Protein AF-A0A7C4RGI4-F1 (afdb_monomer_lite)

Secondary structure (DSSP, 8-state):
-----HHHHHHHHHHHHTT--TT-EEEEEE-TTS-EEEEEE-SSEEEEEEES-SSSSS--EEEEEEET---HHHHHS--PPPEEEEE-HHHHHHHHHHHHTT---HHHHHHHHTSPPB-GGGS-TTSEEEEE-EEE-SS-----HHHHHHHHHHHHHHHHHHHHTT-GGGG-

Sequence (172 aa):
MNVESFENILKKVHASYNKNPLGWKVFISNDEKGFPTIIFFSPDEIWEIKLDSLYKPNPICVGLNLKNENSDLVDKLDSPHYGFRPVEDNIAKSIIEALSKNEVPVQILNSILKRTPKPLEELGKDKMILHGPVIRSQKLPLVSEKQIDLDLKLRQELQKLLMNRGIYSLYT

pLDDT: mean 87.88, std 9.59, range [53.94, 96.38]

Foldseek 3Di:
DDFDWPVVVVVVVLVVCQVPVPLWAWEWEADPLRWIWIWIDHQFKIKIKTWNDPPDPGTGIDIDIDGRPGPPVSVVPPDFRWAKFFDDPVLVVVCVVCVVVVHHPVVSVVVRSPDDHHRPVPDDPPTDIDTDDHHYDNDPPCPDPVSVVVVVVRVVVSLVVCVVVVNNVVSD

Radius of gyration: 17.63 Å; chains: 1; bounding box: 46×32×45 Å

Structure (mmCIF, N/CA/C/O backbone):
data_AF-A0A7C4RGI4-F1
#
_entry.id   AF-A0A7C4RGI4-F1
#
loop_
_atom_site.group_PDB
_atom_site.id
_atom_site.type_symbol
_atom_site.label_atom_id
_atom_site.label_alt_id
_atom_site.label_comp_id
_atom_site.label_asym_id
_atom_site.label_entity_id
_atom_site.label_seq_id
_atom_site.pdbx_PDB_ins_code
_atom_site.Cartn_x
_atom_site.Cartn_y
_atom_site.Cartn_z
_atom_site.occupancy
_atom_site.B_iso_or_equiv
_atom_site.auth_seq_id
_atom_site.auth_comp_id
_atom_site.auth_asym_id
_atom_site.auth_atom_id
_atom_site.pdbx_PDB_model_num
ATOM 1 N N . MET A 1 1 ? -19.718 -2.162 10.371 1.00 56.06 1 MET A N 1
ATOM 2 C CA . MET A 1 1 ? -18.601 -2.490 9.459 1.00 56.06 1 MET A CA 1
ATOM 3 C C . MET A 1 1 ? -18.471 -4.001 9.422 1.00 56.06 1 MET A C 1
ATOM 5 O O . MET A 1 1 ? -18.606 -4.611 10.475 1.00 56.06 1 MET A O 1
ATOM 9 N N . ASN A 1 2 ? -18.273 -4.598 8.247 1.00 57.75 2 ASN A N 1
ATOM 10 C CA . ASN A 1 2 ? -18.017 -6.035 8.144 1.00 57.75 2 ASN A CA 1
ATOM 11 C C . ASN A 1 2 ? -16.525 -6.298 8.342 1.00 57.75 2 ASN A C 1
ATOM 13 O O . ASN A 1 2 ? -15.694 -5.552 7.829 1.00 57.75 2 ASN A O 1
ATOM 17 N N . VAL A 1 3 ? -16.197 -7.346 9.094 1.00 63.56 3 VAL A N 1
ATOM 18 C CA . VAL A 1 3 ? -14.813 -7.779 9.297 1.00 63.56 3 VAL A CA 1
ATOM 19 C C . VAL A 1 3 ? -14.439 -8.700 8.143 1.00 63.56 3 VAL A C 1
ATOM 21 O O . VAL A 1 3 ? -15.065 -9.740 7.950 1.00 63.56 3 VAL A O 1
ATOM 24 N N . GLU A 1 4 ? -13.420 -8.324 7.381 1.00 72.94 4 GLU A N 1
ATOM 25 C CA . GLU A 1 4 ? -12.867 -9.132 6.296 1.00 72.94 4 GLU A CA 1
ATOM 26 C C . GLU A 1 4 ? -11.396 -9.444 6.574 1.00 72.94 4 GLU A C 1
ATOM 28 O O . GLU A 1 4 ? -10.718 -8.703 7.287 1.00 72.94 4 GLU A O 1
ATOM 33 N N . SER A 1 5 ? -10.890 -10.551 6.025 1.00 80.25 5 SER A N 1
ATOM 34 C CA . SER A 1 5 ? -9.460 -10.844 6.102 1.00 80.25 5 SER A CA 1
ATOM 35 C C . SER A 1 5 ? -8.661 -9.831 5.282 1.00 80.25 5 SER A C 1
ATOM 37 O O . SER A 1 5 ? -9.126 -9.344 4.249 1.00 80.25 5 SER A O 1
ATOM 39 N N . PHE A 1 6 ? -7.424 -9.566 5.704 1.00 86.00 6 PHE A N 1
ATOM 40 C CA . PHE A 1 6 ? -6.510 -8.696 4.964 1.00 86.00 6 PHE A CA 1
ATOM 41 C C . PHE A 1 6 ? -6.329 -9.159 3.512 1.00 86.00 6 PHE A C 1
ATOM 43 O O . PHE A 1 6 ? -6.363 -8.351 2.589 1.00 86.00 6 PHE A O 1
ATOM 50 N N . GLU A 1 7 ? -6.243 -10.472 3.297 1.00 87.75 7 GLU A N 1
ATOM 51 C CA . GLU A 1 7 ? -6.157 -11.070 1.964 1.00 87.75 7 GLU A CA 1
ATOM 52 C C . GLU A 1 7 ? -7.377 -10.737 1.089 1.00 87.75 7 GLU A C 1
ATOM 54 O O . GLU A 1 7 ? -7.223 -10.407 -0.086 1.00 87.75 7 GLU A O 1
ATOM 59 N N . ASN A 1 8 ? -8.591 -10.774 1.646 1.00 88.69 8 ASN A N 1
ATOM 60 C CA . ASN A 1 8 ? -9.802 -10.429 0.901 1.00 88.69 8 ASN A CA 1
ATOM 61 C C . ASN A 1 8 ? -9.846 -8.940 0.548 1.00 88.69 8 ASN A C 1
ATOM 63 O O . ASN A 1 8 ? -10.260 -8.590 -0.559 1.00 88.69 8 ASN A O 1
ATOM 67 N N . ILE A 1 9 ? -9.372 -8.072 1.446 1.00 89.25 9 ILE A N 1
ATOM 68 C CA . ILE A 1 9 ? -9.237 -6.642 1.158 1.00 89.25 9 ILE A CA 1
ATOM 69 C C . ILE A 1 9 ? -8.222 -6.432 0.027 1.00 89.25 9 ILE A C 1
ATOM 71 O O . ILE A 1 9 ? -8.548 -5.777 -0.961 1.00 89.25 9 ILE A O 1
ATOM 75 N N . LEU A 1 10 ? -7.039 -7.049 0.103 1.00 90.44 10 LEU A N 1
ATOM 76 C CA . LEU A 1 10 ? -6.024 -6.953 -0.950 1.00 90.44 10 LEU A CA 1
ATOM 77 C C . LEU A 1 10 ? -6.521 -7.484 -2.298 1.00 90.44 10 LEU A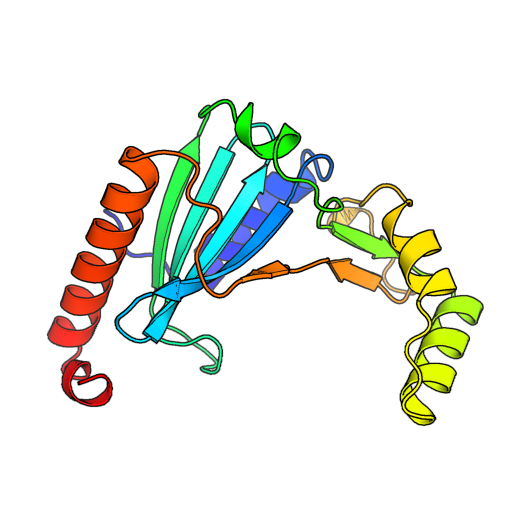 C 1
ATOM 79 O O . LEU A 1 10 ? -6.260 -6.862 -3.324 1.00 90.44 10 LEU A O 1
ATOM 83 N N . LYS A 1 11 ? -7.293 -8.579 -2.321 1.00 92.12 11 LYS A N 1
ATOM 84 C CA . LYS A 1 11 ? -7.928 -9.081 -3.553 1.00 92.12 11 LYS A CA 1
ATOM 85 C C . LYS A 1 11 ? -8.833 -8.030 -4.192 1.00 92.12 11 LYS A C 1
ATOM 87 O O . LYS A 1 11 ? -8.796 -7.857 -5.407 1.00 92.12 11 LYS A O 1
ATOM 92 N N . LYS A 1 12 ? -9.621 -7.306 -3.391 1.00 92.81 12 LYS A N 1
ATOM 93 C CA . LYS A 1 12 ? -10.495 -6.233 -3.888 1.00 92.81 12 LYS A CA 1
ATOM 94 C C . LYS A 1 12 ? -9.698 -5.026 -4.384 1.00 92.81 12 LYS A C 1
ATOM 96 O O . LYS A 1 12 ? -10.009 -4.514 -5.456 1.00 92.81 12 LYS A O 1
ATOM 101 N N . VAL A 1 13 ? -8.658 -4.625 -3.650 1.00 93.62 13 VAL A N 1
ATOM 102 C CA . VAL A 1 13 ? -7.730 -3.557 -4.058 1.00 93.62 13 VAL A CA 1
ATOM 103 C C . VAL A 1 13 ? -7.076 -3.904 -5.397 1.00 93.62 13 VAL A C 1
ATOM 105 O O . VAL A 1 13 ? -7.132 -3.110 -6.329 1.00 93.62 13 VAL A O 1
ATOM 108 N N . HIS A 1 14 ? -6.528 -5.114 -5.541 1.00 93.81 14 HIS A N 1
ATOM 109 C CA . HIS A 1 14 ? -5.903 -5.569 -6.785 1.00 93.81 14 HIS A CA 1
ATOM 110 C C . HIS A 1 14 ? -6.897 -5.659 -7.946 1.00 93.81 14 HIS A C 1
ATOM 112 O O . HIS A 1 14 ? -6.574 -5.250 -9.058 1.00 93.81 14 HIS A O 1
ATOM 118 N N . ALA A 1 15 ? -8.117 -6.146 -7.700 1.00 94.50 15 ALA A N 1
ATOM 119 C CA . ALA A 1 15 ? -9.160 -6.195 -8.721 1.00 94.50 15 ALA A CA 1
ATOM 120 C C . ALA A 1 15 ? -9.558 -4.796 -9.216 1.00 94.50 15 ALA A C 1
ATOM 122 O O . ALA A 1 15 ? -9.939 -4.642 -10.374 1.00 94.50 15 ALA A O 1
ATOM 123 N N . SER A 1 16 ? -9.482 -3.778 -8.358 1.00 94.06 16 SER A N 1
ATOM 124 C CA . SER A 1 16 ? -9.698 -2.391 -8.766 1.00 94.06 16 SER A CA 1
ATOM 125 C C . SER A 1 16 ? -8.495 -1.822 -9.516 1.00 94.06 16 SER A C 1
ATOM 127 O O . SER A 1 16 ? -8.643 -1.290 -10.614 1.00 94.06 16 SER A O 1
ATOM 129 N N . TYR A 1 17 ? -7.290 -2.044 -8.990 1.00 95.06 17 TYR A N 1
ATOM 130 C CA . TYR A 1 17 ? -6.038 -1.652 -9.630 1.00 95.06 17 TYR A CA 1
ATOM 131 C C . TYR A 1 17 ? -5.917 -2.190 -11.062 1.00 95.06 17 TYR A C 1
ATOM 133 O O . TYR A 1 17 ? -5.543 -1.450 -11.967 1.00 95.06 17 TYR A O 1
ATOM 141 N N . ASN A 1 18 ? -6.286 -3.453 -11.296 1.00 95.12 18 ASN A N 1
ATOM 142 C CA . ASN A 1 18 ? -6.225 -4.063 -12.625 1.00 95.12 18 ASN A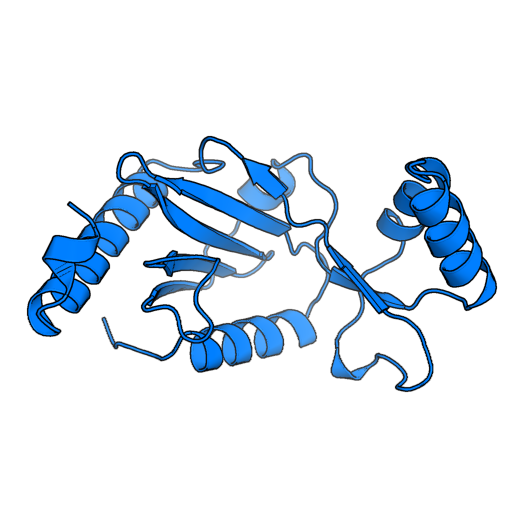 CA 1
ATOM 143 C C . ASN A 1 18 ? -7.121 -3.370 -13.661 1.00 95.12 18 ASN A C 1
ATOM 145 O O . ASN A 1 18 ? -6.824 -3.449 -14.849 1.00 95.12 18 ASN A O 1
ATOM 149 N N . LYS A 1 19 ? -8.187 -2.676 -13.242 1.00 94.38 19 LYS A N 1
ATOM 150 C CA . LYS A 1 19 ? -9.058 -1.928 -14.163 1.00 94.38 19 LYS A CA 1
ATOM 151 C C . LYS A 1 19 ? -8.404 -0.641 -14.650 1.00 94.38 19 LYS A C 1
ATOM 153 O O . LYS A 1 19 ? -8.570 -0.281 -15.810 1.00 94.38 19 LYS A O 1
ATOM 158 N N . ASN A 1 20 ? -7.695 0.057 -13.765 1.00 92.25 20 ASN A N 1
ATOM 159 C CA . ASN A 1 20 ? -6.994 1.295 -14.086 1.00 92.25 20 ASN A CA 1
ATOM 160 C C . ASN A 1 20 ? -5.772 1.478 -13.167 1.00 92.25 20 ASN A C 1
ATOM 162 O O . ASN A 1 20 ? -5.911 2.058 -12.093 1.00 92.25 20 ASN A O 1
ATOM 166 N N . PRO A 1 21 ? -4.576 1.015 -13.570 1.00 93.44 21 PRO A N 1
ATOM 167 C CA . PRO A 1 21 ? -3.346 1.134 -12.780 1.00 93.44 21 PRO A CA 1
ATOM 168 C C . PRO A 1 21 ? -2.824 2.561 -12.587 1.00 93.44 21 PRO A C 1
ATOM 170 O O . PRO A 1 21 ? -1.989 2.806 -11.712 1.00 93.44 21 PRO A O 1
ATOM 173 N N . LEU A 1 22 ? -3.227 3.493 -13.452 1.00 91.69 22 LEU A N 1
ATOM 174 C CA . LEU A 1 22 ? -2.692 4.849 -13.469 1.00 91.69 22 LEU A CA 1
ATOM 175 C C . LEU A 1 22 ? -3.302 5.682 -12.335 1.00 91.69 22 LEU A C 1
ATOM 177 O O . LEU A 1 22 ? -4.452 5.492 -11.957 1.00 91.69 22 LEU A O 1
ATOM 181 N N . GLY A 1 23 ? -2.526 6.608 -11.770 1.00 90.31 23 GLY A N 1
ATOM 182 C CA . GLY A 1 23 ? -3.002 7.461 -10.675 1.00 90.31 23 GLY A CA 1
ATOM 183 C C . GLY A 1 23 ? -2.862 6.839 -9.286 1.00 90.31 23 GLY A C 1
ATOM 184 O O . GLY A 1 23 ? -2.873 7.576 -8.305 1.00 90.31 23 GLY A O 1
ATOM 185 N N . TRP A 1 24 ? -2.635 5.526 -9.180 1.00 93.62 24 TRP A N 1
ATOM 186 C CA . TRP A 1 24 ? -2.518 4.874 -7.878 1.00 93.62 24 TRP A CA 1
ATOM 187 C C . TRP A 1 24 ? -1.326 5.391 -7.077 1.00 93.62 24 TRP A C 1
ATOM 189 O O . TRP A 1 24 ? -0.243 5.598 -7.624 1.00 93.62 24 TRP A O 1
ATOM 199 N N . LYS A 1 25 ? -1.503 5.575 -5.768 1.00 92.69 25 LYS A N 1
ATOM 200 C CA . LYS A 1 25 ? -0.447 5.950 -4.815 1.00 92.69 25 LYS A CA 1
ATOM 201 C C . LYS A 1 25 ? -0.636 5.163 -3.529 1.00 92.69 25 LYS A C 1
ATOM 203 O O . LYS A 1 25 ? -1.763 4.988 -3.076 1.00 92.69 25 LYS A O 1
ATOM 208 N N . VAL A 1 26 ? 0.458 4.688 -2.939 1.00 93.81 26 VAL A N 1
ATOM 209 C CA . VAL A 1 26 ? 0.399 3.853 -1.733 1.00 93.81 26 VAL A CA 1
ATOM 210 C C . VAL A 1 26 ? 1.254 4.455 -0.638 1.00 93.81 26 VAL A C 1
ATOM 212 O O . VAL A 1 26 ? 2.444 4.711 -0.836 1.00 93.81 26 VAL A O 1
ATOM 215 N N . PHE A 1 27 ? 0.637 4.640 0.525 1.00 92.12 27 PHE A N 1
ATOM 216 C CA . PHE A 1 27 ? 1.277 5.183 1.710 1.00 92.12 27 PHE A CA 1
ATOM 217 C C . PHE A 1 27 ? 1.165 4.218 2.877 1.00 92.12 27 PHE A C 1
ATOM 219 O O . PHE A 1 27 ? 0.164 3.522 3.039 1.00 92.12 27 PHE A O 1
ATOM 226 N N . ILE A 1 28 ? 2.201 4.213 3.707 1.00 93.69 28 ILE A N 1
ATOM 227 C CA . ILE A 1 28 ? 2.226 3.512 4.982 1.00 93.69 28 ILE A CA 1
ATOM 228 C C . ILE A 1 28 ? 2.664 4.500 6.054 1.00 93.69 28 ILE A C 1
ATOM 230 O O . ILE A 1 28 ? 3.677 5.187 5.902 1.00 93.69 28 ILE A O 1
ATOM 234 N N . SER A 1 29 ? 1.948 4.532 7.166 1.00 91.88 29 SER A N 1
ATOM 235 C CA . SER A 1 29 ? 2.408 5.198 8.381 1.00 91.88 29 SER A CA 1
ATOM 236 C C . SER A 1 29 ? 2.041 4.376 9.604 1.00 91.88 29 SER A C 1
ATOM 238 O O . SER A 1 29 ? 1.305 3.397 9.512 1.00 91.88 29 SER A O 1
ATOM 240 N N . ASN A 1 30 ? 2.521 4.814 10.761 1.00 91.38 30 ASN A N 1
ATOM 241 C CA . ASN A 1 30 ? 2.010 4.350 12.039 1.00 91.38 30 ASN A CA 1
ATOM 242 C C . ASN A 1 30 ? 1.208 5.481 12.673 1.00 91.38 30 ASN A C 1
ATOM 244 O O . ASN A 1 30 ? 1.516 6.655 12.463 1.00 91.38 30 ASN A O 1
ATOM 248 N N . ASP A 1 31 ? 0.188 5.128 13.440 1.00 88.06 31 ASP A N 1
ATOM 249 C CA . ASP A 1 31 ? -0.472 6.094 14.303 1.00 88.06 31 ASP A CA 1
ATOM 250 C C . ASP A 1 31 ? 0.273 6.295 15.630 1.00 88.06 31 ASP A C 1
ATOM 252 O O . ASP A 1 31 ? 1.301 5.674 15.906 1.00 88.06 31 ASP A O 1
ATOM 256 N N . GLU A 1 32 ? -0.266 7.171 16.476 1.00 87.25 32 GLU A N 1
ATOM 257 C CA . GLU A 1 32 ? 0.298 7.508 17.788 1.00 87.25 32 GLU A CA 1
ATOM 258 C C . GLU A 1 32 ? 0.354 6.324 18.768 1.00 87.25 32 GLU A C 1
ATOM 260 O O . GLU A 1 32 ? 1.075 6.378 19.760 1.00 87.25 32 GLU A O 1
ATOM 265 N N . LYS A 1 33 ? -0.410 5.255 18.515 1.00 89.06 33 LYS A N 1
ATOM 266 C CA . LYS A 1 33 ? -0.381 4.004 19.284 1.00 89.06 33 LYS A CA 1
ATOM 267 C C . LYS A 1 33 ? 0.507 2.945 18.627 1.00 89.06 33 LYS A C 1
ATOM 269 O O . LYS A 1 33 ? 0.598 1.832 19.129 1.00 89.06 33 LYS A O 1
ATOM 274 N N . GLY A 1 34 ? 1.177 3.291 17.529 1.00 89.81 34 GLY A N 1
ATOM 275 C CA . GLY A 1 34 ? 2.065 2.405 16.792 1.00 89.81 34 GLY A CA 1
ATOM 276 C C . GLY A 1 34 ? 1.350 1.462 15.827 1.00 89.81 34 GLY A C 1
ATOM 277 O O . GLY A 1 34 ? 2.037 0.685 15.162 1.00 89.81 34 GLY A O 1
ATOM 278 N N . PHE A 1 35 ? 0.019 1.532 15.699 1.00 93.56 35 PHE A N 1
ATOM 279 C CA . PHE A 1 35 ? -0.708 0.693 14.751 1.00 93.56 35 PHE A CA 1
ATOM 280 C C . PHE A 1 35 ? -0.465 1.180 13.318 1.00 93.56 35 PHE A C 1
ATOM 282 O O . PHE A 1 35 ? -0.668 2.367 13.035 1.00 93.56 35 PHE A O 1
ATOM 289 N N . PRO A 1 36 ? -0.036 0.298 12.401 1.00 94.06 36 PRO A N 1
ATOM 290 C CA . PRO A 1 36 ? 0.153 0.667 11.009 1.00 94.06 36 PRO A CA 1
ATOM 291 C C . PRO A 1 36 ? -1.165 0.996 10.302 1.00 94.06 36 PRO A C 1
ATOM 293 O O . PRO A 1 36 ? -2.156 0.280 10.457 1.00 94.06 36 PRO A O 1
ATOM 296 N N . THR A 1 37 ? -1.143 2.020 9.456 1.00 93.81 37 THR A N 1
ATOM 297 C CA . THR A 1 37 ? -2.189 2.313 8.472 1.00 93.81 37 THR A CA 1
ATOM 298 C C . THR A 1 37 ? -1.582 2.216 7.072 1.00 93.81 37 THR A C 1
ATOM 300 O O . THR A 1 37 ? -0.538 2.814 6.802 1.00 93.81 37 THR A O 1
ATOM 303 N N . ILE A 1 38 ? -2.234 1.471 6.179 1.00 93.88 38 ILE A N 1
ATOM 304 C CA . ILE A 1 38 ? -1.949 1.453 4.741 1.00 93.88 38 ILE A CA 1
ATOM 305 C C . ILE A 1 38 ? -3.065 2.221 4.040 1.00 93.88 38 ILE A C 1
ATOM 307 O O . ILE A 1 38 ? -4.240 1.915 4.248 1.00 93.88 38 ILE A O 1
ATOM 311 N N . ILE A 1 39 ? -2.696 3.179 3.192 1.00 91.69 39 ILE A N 1
ATOM 312 C CA . ILE A 1 39 ? -3.642 3.879 2.324 1.00 91.69 39 ILE A CA 1
ATOM 313 C C . ILE A 1 39 ? -3.301 3.608 0.869 1.00 91.69 39 ILE A C 1
ATOM 315 O O . ILE A 1 39 ? -2.180 3.876 0.430 1.00 91.69 39 ILE A O 1
ATOM 319 N N . PHE A 1 40 ? -4.285 3.112 0.125 1.00 92.38 40 PHE A N 1
ATOM 320 C CA . PHE A 1 40 ? -4.257 3.071 -1.327 1.00 92.38 40 PHE A CA 1
ATOM 321 C C . PHE A 1 40 ? -5.151 4.182 -1.847 1.00 92.38 40 PHE A C 1
ATOM 323 O O . PHE A 1 40 ? -6.365 4.151 -1.659 1.00 92.38 40 PHE A O 1
ATOM 330 N N . PHE A 1 41 ? -4.545 5.150 -2.512 1.00 90.19 41 PHE A N 1
ATOM 331 C CA . PHE A 1 41 ? -5.285 6.121 -3.286 1.00 90.19 41 PHE A CA 1
ATOM 332 C C . PHE A 1 41 ? -5.336 5.685 -4.742 1.00 90.19 41 PHE A C 1
ATOM 334 O O . PHE A 1 41 ? -4.338 5.201 -5.278 1.00 90.19 41 PHE A O 1
ATOM 341 N N . SER A 1 42 ? -6.470 5.924 -5.379 1.00 89.75 42 SER A N 1
ATOM 342 C CA . SER A 1 42 ? -6.670 5.857 -6.821 1.00 89.75 42 SER A CA 1
ATOM 343 C C . SER A 1 42 ? -7.500 7.072 -7.251 1.00 89.75 42 SER A C 1
ATOM 345 O O . SER A 1 42 ? -8.042 7.752 -6.380 1.00 89.75 42 SER A O 1
ATOM 347 N N . PRO A 1 43 ? -7.639 7.346 -8.557 1.00 86.44 43 PRO A N 1
ATOM 348 C CA . PRO A 1 43 ? -8.508 8.427 -9.024 1.00 86.44 43 PRO A CA 1
ATOM 349 C C . PRO A 1 43 ? -9.976 8.291 -8.581 1.00 86.44 43 PRO A C 1
ATOM 351 O O . PRO A 1 43 ? -10.640 9.299 -8.361 1.00 86.44 43 PRO A O 1
ATOM 35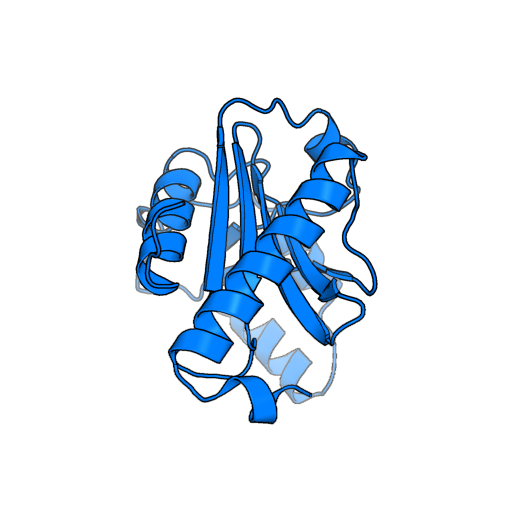4 N N . ASP A 1 44 ? -10.470 7.057 -8.426 1.00 86.44 44 ASP A N 1
ATOM 355 C CA . ASP A 1 44 ? -11.901 6.773 -8.239 1.00 86.44 44 ASP A CA 1
ATOM 356 C C . ASP A 1 44 ? -12.272 6.368 -6.801 1.00 86.44 44 ASP A C 1
ATOM 358 O O . ASP A 1 44 ? -13.447 6.366 -6.417 1.00 86.44 44 ASP A O 1
ATOM 362 N N . GLU A 1 45 ? -11.289 5.954 -6.003 1.00 88.81 45 GLU A N 1
ATOM 363 C CA . GLU A 1 45 ? -11.511 5.420 -4.661 1.00 88.81 45 GLU A CA 1
ATOM 364 C C . GLU A 1 45 ? -10.279 5.504 -3.757 1.00 88.81 45 GLU A C 1
ATOM 366 O O . GLU A 1 45 ? -9.127 5.505 -4.210 1.00 88.81 45 GLU A O 1
ATOM 371 N N . ILE A 1 46 ? -10.547 5.495 -2.451 1.00 89.62 46 ILE A N 1
ATOM 372 C CA . ILE A 1 46 ? -9.540 5.447 -1.393 1.00 89.62 46 ILE A CA 1
ATOM 373 C C . ILE A 1 46 ? -9.800 4.223 -0.521 1.00 89.62 46 ILE A C 1
ATOM 375 O O . ILE A 1 46 ? -10.898 4.033 0.006 1.00 89.62 46 ILE A O 1
ATOM 379 N N . TRP A 1 47 ? -8.766 3.415 -0.322 1.00 92.00 47 TRP A N 1
ATOM 380 C CA . TRP A 1 47 ? -8.767 2.337 0.657 1.00 92.00 47 TRP A CA 1
ATOM 381 C C . TRP A 1 47 ? -7.885 2.723 1.827 1.00 92.00 47 TRP A C 1
ATOM 383 O O . TRP A 1 47 ? -6.684 2.903 1.650 1.00 92.00 47 TRP A O 1
ATOM 393 N N . GLU A 1 48 ? -8.455 2.782 3.024 1.00 91.38 48 GLU A N 1
ATOM 394 C CA . GLU A 1 48 ? -7.694 2.944 4.260 1.00 91.38 48 GLU A CA 1
ATOM 395 C C . GLU A 1 48 ? -7.833 1.687 5.106 1.00 91.38 48 GLU A C 1
ATOM 397 O O . GLU A 1 48 ? -8.939 1.206 5.360 1.00 91.38 48 GLU A O 1
ATOM 402 N N . ILE A 1 49 ? -6.695 1.130 5.512 1.00 93.75 49 ILE A N 1
ATOM 403 C CA . ILE A 1 49 ? -6.620 -0.143 6.217 1.00 93.75 49 ILE A CA 1
ATOM 404 C C . ILE A 1 49 ? -5.729 0.039 7.435 1.00 93.75 49 ILE A C 1
ATOM 406 O O . ILE A 1 49 ? -4.530 0.275 7.306 1.00 93.75 49 ILE A O 1
ATOM 410 N N . LYS A 1 50 ? -6.308 -0.122 8.620 1.00 93.69 50 LYS A N 1
ATOM 411 C CA . LYS A 1 50 ? -5.590 -0.172 9.891 1.00 93.69 50 LYS A CA 1
ATOM 412 C C . LYS A 1 50 ? -5.241 -1.620 10.211 1.00 93.69 50 LYS A C 1
ATOM 414 O O . LYS A 1 50 ? -6.107 -2.491 10.126 1.00 93.69 50 LYS A O 1
ATOM 419 N N . LEU A 1 51 ? -3.996 -1.876 10.599 1.00 94.81 51 LEU A N 1
ATOM 420 C CA . LEU A 1 51 ? -3.486 -3.201 10.941 1.00 94.81 51 LEU A CA 1
ATOM 421 C C . LEU A 1 51 ? -2.967 -3.233 12.374 1.00 94.81 51 LEU A C 1
ATOM 423 O O . LEU A 1 51 ? -2.536 -2.223 12.923 1.00 94.81 51 LEU A O 1
ATOM 427 N N . ASP A 1 52 ? -2.946 -4.424 12.959 1.00 94.06 52 ASP A N 1
ATOM 428 C CA . ASP A 1 52 ? -2.265 -4.668 14.225 1.00 94.06 52 ASP A CA 1
ATOM 429 C C . ASP A 1 52 ? -0.732 -4.723 14.058 1.00 94.06 52 ASP A C 1
ATOM 431 O O . ASP A 1 52 ? 0.008 -4.401 14.984 1.00 94.06 52 ASP A O 1
ATOM 435 N N . SER A 1 53 ? -0.239 -5.142 12.884 1.00 92.12 53 SER A N 1
ATOM 436 C CA . SER A 1 53 ? 1.186 -5.208 12.546 1.00 92.12 53 SER A CA 1
ATOM 437 C C . SER A 1 53 ? 1.416 -5.327 11.034 1.00 92.12 53 SER A C 1
ATOM 439 O O . SER A 1 53 ? 0.627 -5.952 10.334 1.00 92.12 53 SER A O 1
ATOM 441 N N . LEU A 1 54 ? 2.543 -4.802 10.535 1.00 90.00 54 LEU A N 1
ATOM 442 C CA . LEU A 1 54 ? 3.038 -5.071 9.170 1.00 90.00 54 LEU A CA 1
ATOM 443 C C . LEU A 1 54 ? 3.907 -6.331 9.086 1.00 90.00 54 LEU A C 1
ATOM 445 O O . LEU A 1 54 ? 4.247 -6.773 7.994 1.00 90.00 54 LEU A O 1
ATOM 449 N N . TYR A 1 55 ? 4.313 -6.878 10.231 1.00 89.44 55 TYR A N 1
ATOM 450 C CA . TYR A 1 55 ? 5.353 -7.906 10.314 1.00 89.44 55 TYR A CA 1
ATOM 451 C C . TYR A 1 55 ? 4.797 -9.291 10.655 1.00 89.44 55 TYR A C 1
ATOM 453 O O . TYR A 1 55 ? 5.556 -10.247 10.802 1.00 89.44 55 TYR A O 1
ATOM 461 N N . LYS A 1 56 ? 3.474 -9.412 10.797 1.00 89.00 56 LYS A N 1
ATOM 462 C CA . LYS A 1 56 ? 2.802 -10.687 11.049 1.00 89.00 56 LYS A CA 1
ATOM 463 C C . LYS A 1 56 ? 2.358 -11.317 9.729 1.00 89.00 56 LYS A C 1
ATOM 465 O O . LYS A 1 56 ? 1.854 -10.590 8.881 1.00 89.00 56 LYS A O 1
ATOM 470 N N . PRO A 1 57 ? 2.452 -12.651 9.574 1.00 83.62 57 PRO A N 1
ATOM 471 C CA . PRO A 1 57 ? 1.959 -13.335 8.376 1.00 83.62 57 PRO A CA 1
ATOM 472 C C . PRO A 1 57 ? 0.461 -13.117 8.123 1.00 83.62 57 PRO A C 1
ATOM 474 O O . PRO A 1 57 ? 0.051 -12.927 6.986 1.00 83.62 57 PRO A O 1
ATOM 477 N N . ASN A 1 58 ? -0.343 -13.115 9.192 1.00 85.25 58 ASN A N 1
ATOM 478 C CA . ASN A 1 58 ? -1.796 -12.938 9.142 1.00 85.25 58 ASN A CA 1
ATOM 479 C C . ASN A 1 58 ? -2.208 -11.792 10.076 1.00 85.25 58 ASN A C 1
ATOM 481 O O . ASN A 1 58 ? -2.656 -12.054 11.198 1.00 85.25 58 ASN A O 1
ATOM 485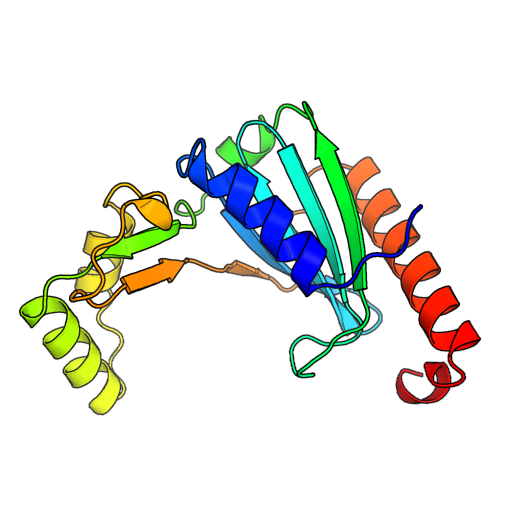 N N . PRO A 1 59 ? -2.003 -10.531 9.667 1.00 91.19 59 PRO A N 1
ATOM 486 C CA . PRO A 1 59 ? -2.349 -9.396 10.502 1.00 91.19 59 PRO A CA 1
ATOM 487 C C . PRO A 1 59 ? -3.867 -9.284 10.660 1.00 91.19 59 PRO A C 1
ATOM 489 O O . PRO A 1 59 ? -4.650 -9.640 9.774 1.00 91.19 59 PRO A O 1
ATOM 492 N N . ILE A 1 60 ? -4.284 -8.774 11.812 1.00 91.75 60 ILE A N 1
ATOM 493 C CA . ILE A 1 60 ? -5.668 -8.383 12.061 1.00 91.75 60 ILE A CA 1
ATOM 494 C C . ILE A 1 60 ? -5.815 -6.968 11.537 1.00 91.75 60 ILE A C 1
ATOM 496 O O . ILE A 1 60 ? -5.033 -6.088 11.890 1.00 91.75 60 ILE A O 1
ATOM 500 N N . CYS A 1 61 ? -6.823 -6.745 10.705 1.00 92.69 61 CYS A N 1
ATOM 501 C CA . CYS A 1 61 ? -7.054 -5.441 10.116 1.00 92.69 61 CYS A CA 1
ATOM 502 C C . CYS A 1 61 ? -8.526 -5.049 10.134 1.00 92.69 61 CYS A C 1
ATOM 504 O O . CYS A 1 61 ? -9.421 -5.895 10.155 1.00 92.69 61 CYS A O 1
ATOM 506 N N . VAL A 1 62 ? -8.750 -3.744 10.055 1.00 92.81 62 VAL A N 1
ATOM 507 C CA . VAL A 1 62 ? -10.038 -3.133 9.733 1.00 92.81 62 VAL A CA 1
ATOM 508 C C . VAL A 1 62 ? -9.777 -2.142 8.617 1.00 92.81 62 VAL A C 1
ATOM 510 O O . VAL A 1 62 ? -8.827 -1.366 8.695 1.00 92.81 62 VAL A O 1
ATOM 513 N N . GLY A 1 63 ? -10.595 -2.168 7.573 1.00 90.38 63 GLY A N 1
ATOM 514 C CA . GLY A 1 63 ? -10.449 -1.234 6.470 1.00 90.38 63 GLY A CA 1
ATOM 515 C C . GLY A 1 63 ? -11.780 -0.798 5.895 1.00 90.38 63 GLY A C 1
ATOM 516 O O . GLY A 1 63 ? -12.810 -1.444 6.099 1.00 90.38 63 GLY A O 1
ATOM 517 N N . LEU A 1 64 ? -11.737 0.313 5.172 1.00 89.94 64 LEU A N 1
ATOM 518 C CA . LEU A 1 64 ? -12.878 0.899 4.487 1.00 89.94 64 LEU A CA 1
ATOM 519 C C . LEU A 1 64 ? -12.480 1.262 3.054 1.00 89.94 64 LEU A C 1
ATOM 521 O O . LEU A 1 64 ? -11.359 1.704 2.813 1.00 89.94 64 LEU A O 1
ATOM 525 N N . ASN A 1 65 ? -13.419 1.084 2.124 1.00 90.12 65 ASN A N 1
ATOM 526 C CA . ASN A 1 65 ? -13.338 1.642 0.778 1.00 90.12 65 ASN A CA 1
ATOM 527 C C . ASN A 1 65 ? -14.281 2.847 0.683 1.00 90.12 65 ASN A C 1
ATOM 529 O O . ASN A 1 65 ? -15.496 2.702 0.849 1.00 90.12 65 ASN A O 1
ATOM 533 N N . LEU A 1 66 ? -13.707 4.006 0.396 1.00 86.62 66 LEU A N 1
ATOM 534 C CA . LEU A 1 66 ? -14.393 5.246 0.077 1.00 86.62 66 LEU A CA 1
ATOM 535 C C . LEU A 1 66 ? -14.472 5.390 -1.452 1.00 86.62 66 LEU A C 1
ATOM 537 O O . LEU A 1 66 ? -13.547 5.894 -2.087 1.00 86.62 66 LEU A O 1
ATOM 541 N N . LYS A 1 67 ? -15.572 4.913 -2.048 1.00 83.50 67 LYS A N 1
ATOM 542 C CA . LYS A 1 67 ? -15.814 4.985 -3.500 1.00 83.50 67 LYS A CA 1
ATOM 543 C C . LYS A 1 67 ? -16.337 6.349 -3.927 1.00 83.50 67 LYS A C 1
ATOM 545 O O . LYS A 1 67 ? -17.161 6.925 -3.219 1.00 83.50 67 LYS A O 1
ATOM 550 N N . ASN A 1 68 ? -15.970 6.779 -5.134 1.00 69.44 68 ASN A N 1
ATOM 551 C CA . ASN A 1 68 ? -16.383 8.050 -5.742 1.00 69.44 68 ASN A CA 1
ATOM 552 C C . ASN A 1 68 ? -16.000 9.279 -4.903 1.00 69.44 68 ASN A C 1
ATOM 554 O O . ASN A 1 68 ? -16.545 10.366 -5.097 1.00 69.44 68 ASN A O 1
ATOM 558 N N . GLU A 1 69 ? -15.082 9.115 -3.954 1.00 66.69 69 GLU A N 1
ATOM 559 C CA . GLU A 1 69 ? -14.438 10.241 -3.303 1.00 66.69 69 GLU A CA 1
ATOM 560 C C . GLU A 1 69 ? -13.364 10.731 -4.265 1.00 66.69 69 GLU A C 1
ATOM 562 O O . GLU A 1 69 ? -12.275 10.167 -4.349 1.00 66.69 69 GLU A O 1
ATOM 567 N N . ASN A 1 70 ? -13.747 11.739 -5.054 1.00 53.94 70 ASN A N 1
ATOM 568 C CA . ASN A 1 70 ? -12.904 12.364 -6.061 1.00 53.94 70 ASN A CA 1
ATOM 569 C C . ASN A 1 70 ? -11.640 12.878 -5.372 1.00 53.94 70 ASN A C 1
ATOM 571 O O . ASN A 1 70 ? -11.669 13.861 -4.624 1.00 53.94 70 ASN A O 1
ATOM 575 N N . SER A 1 71 ? -10.524 12.190 -5.578 1.00 56.84 71 SER A N 1
ATOM 576 C CA . SER A 1 71 ? -9.276 12.587 -4.962 1.00 56.84 71 SER A CA 1
ATOM 577 C C . SER A 1 71 ? -8.586 13.625 -5.846 1.00 56.84 71 SER A C 1
ATOM 579 O O . SER A 1 71 ? -7.489 13.383 -6.343 1.00 56.84 71 SER A O 1
ATOM 581 N N . ASP A 1 72 ? -9.130 14.843 -5.926 1.00 58.06 72 ASP A N 1
ATOM 582 C CA . ASP A 1 72 ? -8.333 16.035 -6.304 1.00 58.06 72 ASP A CA 1
ATOM 583 C C . ASP A 1 72 ? -7.048 16.135 -5.439 1.00 58.06 72 ASP A C 1
ATOM 585 O O . ASP A 1 72 ? -6.096 16.863 -5.710 1.00 58.06 72 ASP A O 1
ATOM 589 N N . LEU A 1 73 ? -7.056 15.397 -4.331 1.00 58.59 73 LEU A N 1
ATOM 590 C CA . LEU A 1 73 ? -6.011 15.150 -3.362 1.00 58.59 73 LEU A CA 1
ATOM 591 C C . LEU A 1 73 ? -4.893 14.224 -3.870 1.00 58.59 73 LEU A C 1
ATOM 593 O O . LEU A 1 73 ? -3.745 14.448 -3.501 1.00 58.59 73 LEU A O 1
ATOM 597 N N . VAL A 1 74 ? -5.180 13.226 -4.718 1.00 61.75 74 VAL A N 1
ATOM 598 C CA . VAL A 1 74 ? -4.142 12.368 -5.321 1.00 61.75 74 VAL A CA 1
ATOM 599 C C . VAL A 1 74 ? -3.219 13.201 -6.177 1.00 61.75 74 VAL A C 1
ATOM 601 O O . VAL A 1 74 ? -2.008 13.073 -6.032 1.00 61.75 74 VAL A O 1
ATOM 604 N N . ASP A 1 75 ? -3.757 14.095 -6.999 1.00 63.44 75 ASP A N 1
ATOM 605 C CA . ASP A 1 75 ? -2.948 14.940 -7.880 1.00 63.44 75 ASP A CA 1
ATOM 606 C C . ASP A 1 75 ? -2.076 15.935 -7.102 1.00 63.44 75 ASP A C 1
ATOM 608 O O . ASP A 1 75 ? -0.986 16.283 -7.549 1.00 63.44 75 ASP A O 1
ATOM 612 N N . LYS A 1 76 ? -2.498 16.330 -5.893 1.00 67.12 76 LYS A N 1
ATOM 613 C CA . LYS A 1 76 ? -1.725 17.210 -4.997 1.00 67.12 76 LYS A CA 1
ATOM 614 C C . LYS A 1 76 ? -0.566 16.511 -4.288 1.00 67.12 76 LYS A C 1
ATOM 616 O O . LYS A 1 76 ? 0.321 17.187 -3.772 1.00 67.12 76 LYS A O 1
ATOM 621 N N . LEU A 1 77 ? -0.568 15.180 -4.217 1.00 75.25 77 LEU A N 1
ATOM 622 C CA . LEU A 1 77 ? 0.535 14.434 -3.618 1.00 75.25 77 LEU A CA 1
ATOM 623 C C . LEU A 1 77 ? 1.681 14.356 -4.624 1.00 75.25 77 LEU A C 1
ATOM 625 O O . LEU A 1 77 ? 1.584 13.626 -5.606 1.00 75.25 77 LEU A O 1
ATOM 629 N N . ASP A 1 78 ? 2.777 15.068 -4.381 1.00 77.88 78 ASP A N 1
ATOM 630 C CA . ASP A 1 78 ? 3.980 14.976 -5.215 1.00 77.88 78 ASP A CA 1
ATOM 631 C C . ASP A 1 78 ? 4.707 13.644 -4.962 1.00 77.88 78 ASP A C 1
ATOM 633 O O . ASP A 1 78 ? 5.665 13.541 -4.195 1.00 77.88 78 ASP A O 1
ATOM 637 N N . SER A 1 79 ? 4.169 12.566 -5.531 1.00 84.62 79 SER A N 1
ATOM 638 C CA . SER A 1 79 ? 4.763 11.236 -5.475 1.00 84.62 79 SER A CA 1
ATOM 639 C C . SER A 1 79 ? 4.515 10.454 -6.768 1.00 84.62 79 SER A C 1
ATOM 641 O O . SER A 1 79 ? 3.462 10.611 -7.401 1.00 84.62 79 SER A O 1
ATOM 643 N N . PRO A 1 80 ? 5.467 9.592 -7.181 1.00 88.81 80 PRO A N 1
ATOM 644 C CA . PRO A 1 80 ? 5.293 8.759 -8.363 1.00 88.81 80 PRO A CA 1
ATOM 645 C C . PRO A 1 80 ? 4.112 7.801 -8.207 1.00 88.81 80 PRO A C 1
ATOM 647 O O . PRO A 1 80 ? 3.823 7.329 -7.106 1.00 88.81 80 PRO A O 1
ATOM 650 N N . HIS A 1 81 ? 3.488 7.438 -9.328 1.00 92.62 81 HIS A N 1
ATOM 651 C CA . HIS A 1 81 ? 2.442 6.422 -9.323 1.00 92.62 81 HIS A CA 1
ATOM 652 C C . HIS A 1 81 ? 2.978 5.090 -8.797 1.00 92.62 81 HIS A C 1
ATOM 654 O O . HIS A 1 81 ? 3.987 4.565 -9.289 1.00 92.62 81 HIS A O 1
ATOM 660 N N . TYR A 1 82 ? 2.270 4.526 -7.829 1.00 95.19 82 TYR A N 1
ATOM 661 C CA . TYR A 1 82 ? 2.407 3.135 -7.458 1.00 95.19 82 TYR A CA 1
ATOM 662 C C . TYR A 1 82 ? 2.016 2.244 -8.636 1.00 95.19 82 TYR A C 1
ATOM 664 O O . TYR A 1 82 ? 1.037 2.493 -9.338 1.00 95.19 82 TYR A O 1
ATOM 672 N N . GLY A 1 83 ? 2.757 1.159 -8.826 1.00 95.81 83 GLY A N 1
ATOM 673 C CA . GLY A 1 83 ? 2.280 0.078 -9.663 1.00 95.81 83 GLY A CA 1
ATOM 674 C C . GLY A 1 83 ? 3.335 -0.930 -10.054 1.00 95.81 83 GLY A C 1
ATOM 675 O O . GLY A 1 83 ? 4.507 -0.804 -9.690 1.00 95.81 83 GLY A O 1
ATOM 676 N N . PHE A 1 84 ? 2.890 -1.919 -10.818 1.00 95.38 84 PHE A N 1
ATOM 677 C CA . PHE A 1 84 ? 3.700 -3.031 -11.285 1.00 95.38 84 PHE A CA 1
ATOM 678 C C . PHE A 1 84 ? 4.316 -2.693 -12.634 1.00 95.38 84 PHE A C 1
ATOM 680 O O . PHE A 1 84 ? 3.637 -2.261 -13.568 1.00 95.38 84 PHE A O 1
ATOM 687 N N . ARG A 1 85 ? 5.631 -2.867 -12.728 1.00 94.25 85 ARG A N 1
ATOM 688 C CA . ARG A 1 85 ? 6.418 -2.521 -13.905 1.00 94.25 85 ARG A CA 1
ATOM 689 C C . ARG A 1 85 ? 7.334 -3.692 -14.238 1.00 94.25 85 ARG A C 1
ATOM 691 O O . ARG A 1 85 ? 8.229 -3.991 -13.444 1.00 94.25 85 ARG A O 1
ATOM 698 N N . PRO A 1 86 ? 7.120 -4.369 -15.379 1.00 92.88 86 PRO A N 1
ATOM 699 C CA . PRO A 1 86 ? 8.053 -5.382 -15.836 1.00 92.88 86 PRO A CA 1
ATOM 700 C C . PRO A 1 86 ? 9.382 -4.714 -16.196 1.00 92.88 86 PRO A C 1
ATOM 702 O O . PRO A 1 86 ? 9.418 -3.609 -16.752 1.00 92.88 86 PRO A O 1
ATOM 705 N N . VAL A 1 87 ? 10.468 -5.395 -15.865 1.00 92.81 87 VAL A N 1
ATOM 706 C CA . VAL A 1 87 ? 11.835 -4.928 -16.074 1.00 92.81 87 VAL A CA 1
ATOM 707 C C . VAL A 1 87 ? 12.555 -5.925 -16.969 1.00 92.81 87 VAL A C 1
ATOM 709 O O . VAL A 1 87 ? 12.369 -7.133 -16.845 1.00 92.81 87 VAL A O 1
ATOM 712 N N . GLU A 1 88 ? 13.342 -5.412 -17.907 1.00 92.31 88 GLU A N 1
ATOM 713 C CA . GLU A 1 88 ? 14.191 -6.220 -18.773 1.00 92.31 88 GLU A CA 1
ATOM 714 C C . GLU A 1 88 ? 15.329 -6.871 -17.971 1.00 92.31 88 GLU A C 1
ATOM 716 O O . GLU A 1 88 ? 15.875 -6.263 -17.048 1.00 92.31 88 GLU A O 1
ATOM 721 N N . ASP A 1 89 ? 15.727 -8.091 -18.339 1.00 91.69 89 ASP A N 1
ATOM 722 C CA . ASP A 1 89 ? 16.701 -8.889 -17.580 1.00 91.69 89 ASP A CA 1
ATOM 723 C C . ASP A 1 89 ? 18.046 -8.189 -17.367 1.00 91.69 89 ASP A C 1
ATOM 725 O O . ASP A 1 89 ? 18.681 -8.351 -16.327 1.00 91.69 89 ASP A O 1
ATOM 729 N N . ASN A 1 90 ? 18.501 -7.398 -18.340 1.00 93.25 90 ASN A N 1
ATOM 730 C CA . ASN A 1 90 ? 19.729 -6.617 -18.213 1.00 93.25 90 ASN A CA 1
ATOM 731 C C . ASN A 1 90 ? 19.603 -5.538 -17.128 1.00 93.25 90 ASN A C 1
ATOM 733 O O . ASN A 1 90 ? 20.496 -5.406 -16.297 1.00 93.25 90 ASN A O 1
ATOM 737 N N . ILE A 1 91 ? 18.481 -4.815 -17.091 1.00 93.44 91 ILE A N 1
ATOM 738 C CA . ILE A 1 91 ? 18.213 -3.797 -16.072 1.00 93.44 91 ILE A CA 1
ATOM 739 C C . ILE A 1 91 ? 18.044 -4.454 -14.700 1.00 93.44 91 ILE A C 1
ATOM 741 O O . ILE A 1 91 ? 18.582 -3.958 -13.712 1.00 93.44 91 ILE A O 1
ATOM 745 N N . ALA A 1 92 ? 17.347 -5.590 -14.641 1.00 92.69 92 ALA A N 1
ATOM 746 C CA . ALA A 1 92 ? 17.199 -6.380 -13.426 1.00 92.69 92 ALA A CA 1
ATOM 747 C C . ALA A 1 92 ? 18.562 -6.779 -12.839 1.00 92.69 92 ALA A C 1
ATOM 749 O O . ALA A 1 92 ? 18.821 -6.536 -11.660 1.00 92.69 92 ALA A O 1
ATOM 750 N N . LYS A 1 93 ? 19.459 -7.315 -13.677 1.00 93.81 93 LYS A N 1
ATOM 751 C CA . LYS A 1 93 ? 20.833 -7.658 -13.287 1.00 93.81 93 LYS A CA 1
ATOM 752 C C . LYS A 1 93 ? 21.603 -6.440 -12.789 1.00 93.81 93 LYS A C 1
ATOM 754 O O . LYS A 1 93 ? 22.180 -6.514 -11.711 1.00 93.81 93 LYS A O 1
ATOM 759 N N . SER A 1 94 ? 21.542 -5.307 -13.492 1.00 94.50 94 SER A N 1
ATOM 760 C CA . SER A 1 94 ? 22.211 -4.076 -13.049 1.00 94.50 94 SER A CA 1
ATOM 761 C C . SER A 1 94 ? 21.713 -3.582 -11.686 1.00 94.50 94 SER A C 1
ATOM 763 O O . SER A 1 94 ? 22.507 -3.096 -10.885 1.00 94.50 94 SER A O 1
ATOM 765 N N . ILE A 1 95 ? 20.415 -3.726 -11.392 1.00 94.19 95 ILE A N 1
ATOM 766 C CA . ILE A 1 95 ? 19.867 -3.395 -10.069 1.00 94.19 95 ILE A CA 1
ATOM 767 C C . ILE A 1 95 ? 20.430 -4.340 -9.006 1.00 94.19 95 ILE A C 1
ATOM 769 O O . ILE A 1 95 ? 20.901 -3.872 -7.974 1.00 94.19 95 ILE A O 1
ATOM 773 N N . ILE A 1 96 ? 20.408 -5.653 -9.255 1.00 93.94 96 ILE A N 1
ATOM 774 C CA . ILE A 1 96 ? 20.927 -6.660 -8.317 1.00 93.94 96 ILE A CA 1
ATOM 775 C C . ILE A 1 96 ? 22.420 -6.433 -8.049 1.00 93.94 96 ILE A C 1
ATOM 777 O O . ILE A 1 96 ? 22.848 -6.464 -6.898 1.00 93.94 96 ILE A O 1
ATOM 781 N N . GLU A 1 97 ? 23.207 -6.152 -9.087 1.00 95.88 97 GLU A N 1
ATOM 782 C CA . GLU A 1 97 ? 24.637 -5.861 -8.972 1.00 95.88 97 GLU A CA 1
ATOM 783 C C . GLU A 1 97 ? 24.902 -4.609 -8.128 1.00 95.88 97 GLU A C 1
ATOM 785 O O . GLU A 1 97 ? 25.728 -4.662 -7.216 1.00 95.88 97 GLU A O 1
ATOM 790 N N . ALA A 1 98 ? 24.186 -3.508 -8.377 1.00 95.19 98 ALA A N 1
ATOM 791 C CA . ALA A 1 98 ? 24.296 -2.294 -7.567 1.00 95.19 98 ALA A CA 1
ATOM 792 C C . ALA A 1 98 ? 23.951 -2.571 -6.093 1.00 95.19 98 ALA A C 1
ATOM 794 O O . ALA A 1 98 ? 24.732 -2.251 -5.198 1.00 95.19 98 ALA A O 1
ATOM 795 N N . LEU A 1 99 ? 22.834 -3.260 -5.835 1.00 93.38 99 LEU A N 1
ATOM 796 C CA . LEU A 1 99 ? 22.417 -3.606 -4.474 1.00 93.38 99 LEU A CA 1
ATOM 797 C C . LEU A 1 99 ? 23.432 -4.518 -3.772 1.00 93.38 99 LEU A C 1
ATOM 799 O O . LEU A 1 99 ? 23.693 -4.334 -2.587 1.00 93.38 99 LEU A O 1
ATOM 803 N N . SER A 1 100 ? 24.057 -5.455 -4.494 1.00 94.94 100 SER A N 1
ATOM 804 C CA . SER A 1 100 ? 25.100 -6.333 -3.940 1.00 94.94 100 SER A CA 1
ATOM 805 C C . SER A 1 100 ? 26.350 -5.570 -3.478 1.00 94.94 100 SER A C 1
ATOM 807 O O . SER A 1 100 ? 27.078 -6.035 -2.604 1.00 94.94 100 SER A O 1
ATOM 809 N N . LYS A 1 101 ? 26.568 -4.369 -4.029 1.00 96.38 101 LYS A N 1
ATOM 810 C CA . LYS A 1 101 ? 27.633 -3.431 -3.652 1.00 96.38 101 LYS A CA 1
ATOM 811 C C . LYS A 1 101 ? 27.180 -2.386 -2.624 1.00 96.38 101 LYS A C 1
ATOM 813 O O . LYS A 1 101 ? 27.936 -1.467 -2.331 1.00 96.38 101 LYS A O 1
ATOM 818 N N . ASN A 1 102 ? 25.974 -2.522 -2.062 1.00 94.06 102 ASN A N 1
ATOM 819 C CA . ASN A 1 102 ? 25.318 -1.519 -1.213 1.00 94.06 102 ASN A CA 1
ATOM 820 C C . ASN A 1 102 ? 25.121 -0.152 -1.900 1.00 94.06 102 ASN A C 1
ATOM 822 O O . ASN A 1 102 ? 25.080 0.885 -1.238 1.00 94.06 102 ASN A O 1
ATOM 826 N N . GLU A 1 103 ? 24.971 -0.138 -3.225 1.00 94.81 103 GLU A N 1
ATOM 827 C CA . GLU A 1 103 ? 24.679 1.062 -4.006 1.00 94.81 103 GLU A CA 1
ATOM 828 C C . GLU A 1 103 ? 23.189 1.132 -4.359 1.00 94.81 103 GLU A C 1
ATOM 830 O O . GLU A 1 103 ? 22.538 0.122 -4.637 1.00 94.81 103 GLU A O 1
ATOM 835 N N . VAL A 1 104 ? 22.637 2.348 -4.397 1.00 90.38 104 VAL A N 1
ATOM 836 C CA . VAL A 1 104 ? 21.262 2.580 -4.856 1.00 90.38 104 VAL A CA 1
ATOM 837 C C . VAL A 1 104 ? 21.304 3.045 -6.314 1.00 90.38 104 VAL A C 1
ATOM 839 O O . VAL A 1 104 ? 21.797 4.145 -6.580 1.00 90.38 104 VAL A O 1
ATOM 842 N N . PRO A 1 105 ? 20.757 2.279 -7.276 1.00 92.88 105 PRO A N 1
ATOM 843 C CA . PRO A 1 105 ? 20.801 2.633 -8.693 1.00 92.88 105 PRO A CA 1
ATOM 844 C C . PRO A 1 105 ? 19.734 3.690 -9.041 1.00 92.88 105 PRO A C 1
ATOM 846 O O . PRO A 1 105 ? 18.812 3.442 -9.818 1.00 92.88 105 PRO A O 1
ATOM 849 N N . VAL A 1 106 ? 19.845 4.890 -8.456 1.00 93.12 106 VAL A N 1
ATOM 850 C CA . VAL A 1 106 ? 18.832 5.966 -8.501 1.00 93.12 106 VAL A CA 1
ATOM 851 C C . VAL A 1 106 ? 18.394 6.300 -9.928 1.00 93.12 106 VAL A C 1
ATOM 853 O O . VAL A 1 106 ? 17.202 6.430 -10.196 1.00 93.12 106 VAL A O 1
ATOM 856 N N . GLN A 1 107 ? 19.335 6.403 -10.868 1.00 94.19 107 GLN A N 1
ATOM 857 C CA . GLN A 1 107 ? 19.032 6.725 -12.267 1.00 94.19 107 GLN A CA 1
ATOM 858 C C . GLN A 1 107 ? 18.182 5.634 -12.936 1.00 94.19 107 GLN A C 1
ATOM 860 O O . GLN A 1 107 ? 17.212 5.946 -13.632 1.00 94.19 107 GLN A O 1
ATOM 865 N N . ILE A 1 108 ? 18.498 4.362 -12.672 1.00 94.31 108 ILE A N 1
ATOM 866 C CA . ILE A 1 108 ? 17.738 3.218 -13.182 1.00 94.31 108 ILE A CA 1
ATOM 867 C C . ILE A 1 108 ? 16.336 3.228 -12.573 1.00 94.31 108 ILE A C 1
ATOM 869 O O . ILE A 1 108 ? 15.354 3.168 -13.312 1.00 94.31 108 ILE A O 1
ATOM 873 N N . LEU A 1 109 ? 16.222 3.390 -11.252 1.00 93.25 109 LEU A N 1
ATOM 874 C CA . LEU A 1 109 ? 14.929 3.445 -10.565 1.00 93.25 109 LEU A CA 1
ATOM 875 C C . LEU A 1 109 ? 14.058 4.599 -11.077 1.00 93.25 109 LEU A C 1
ATOM 877 O O . LEU A 1 109 ? 12.891 4.384 -11.392 1.00 93.25 109 LEU A O 1
ATOM 881 N N . ASN A 1 110 ? 14.627 5.791 -11.268 1.00 93.19 110 ASN A N 1
ATOM 882 C CA . ASN A 1 110 ? 13.914 6.937 -11.837 1.00 93.19 110 ASN A CA 1
ATOM 883 C C . ASN A 1 110 ? 13.439 6.673 -13.272 1.00 93.19 110 ASN A C 1
ATOM 885 O O . ASN A 1 110 ? 12.350 7.105 -13.647 1.00 93.19 110 ASN A O 1
ATOM 889 N N . SER A 1 111 ? 14.226 5.953 -14.077 1.00 94.06 111 SER A N 1
ATOM 890 C CA . SER A 1 111 ? 13.813 5.562 -15.429 1.00 94.06 111 SER A CA 1
ATOM 891 C C . SER A 1 111 ? 12.646 4.568 -15.408 1.00 94.06 111 SER A C 1
ATOM 893 O O . SER A 1 111 ? 11.735 4.677 -16.226 1.00 94.06 111 SER A O 1
ATOM 895 N N . ILE A 1 112 ? 12.630 3.647 -14.439 1.00 94.44 112 ILE A N 1
ATOM 896 C CA . ILE A 1 112 ? 11.551 2.673 -14.256 1.00 94.44 112 ILE A CA 1
ATOM 897 C C . ILE A 1 112 ? 10.289 3.369 -13.747 1.00 94.44 112 ILE A C 1
ATOM 899 O O . ILE A 1 112 ? 9.218 3.133 -14.293 1.00 94.44 112 ILE A O 1
ATOM 903 N N . LEU A 1 113 ? 10.396 4.268 -12.766 1.00 93.50 113 LEU A N 1
ATOM 904 C CA . LEU A 1 113 ? 9.252 4.992 -12.195 1.00 93.50 113 LEU A CA 1
ATOM 905 C C . LEU A 1 113 ? 8.487 5.829 -13.231 1.00 93.50 113 LEU A C 1
ATOM 907 O O . LEU A 1 113 ? 7.271 5.970 -13.111 1.00 93.50 113 LEU A O 1
ATOM 911 N N . LYS A 1 114 ? 9.178 6.325 -14.266 1.00 92.00 114 LYS A N 1
ATOM 912 C CA . LYS A 1 114 ? 8.578 7.049 -15.401 1.00 92.00 114 LYS A CA 1
ATOM 913 C C . LYS A 1 114 ? 7.780 6.156 -16.356 1.00 92.00 114 LYS A C 1
ATOM 915 O O . LYS A 1 114 ? 7.010 6.678 -17.157 1.00 92.00 114 LYS A O 1
ATOM 920 N N . ARG A 1 115 ? 7.961 4.832 -16.315 1.00 93.19 115 ARG A N 1
ATOM 921 C CA . ARG A 1 115 ? 7.187 3.898 -17.143 1.00 93.19 115 ARG A CA 1
ATOM 922 C C . ARG A 1 115 ? 5.764 3.787 -16.604 1.00 93.19 115 ARG A C 1
ATOM 924 O O . ARG A 1 115 ? 5.557 3.768 -15.387 1.00 93.19 115 ARG A O 1
ATOM 931 N N . THR A 1 116 ? 4.802 3.640 -17.507 1.00 92.94 116 THR A N 1
ATOM 932 C CA . THR A 1 116 ? 3.397 3.423 -17.151 1.00 92.94 116 THR A CA 1
ATOM 933 C C . THR A 1 116 ? 3.242 2.105 -16.381 1.00 92.94 116 THR A C 1
ATOM 935 O O . THR A 1 116 ? 3.740 1.074 -16.849 1.00 92.94 116 THR A O 1
ATOM 938 N N . PRO A 1 117 ? 2.590 2.112 -15.204 1.00 95.38 117 PRO A N 1
ATOM 939 C CA . PRO A 1 117 ? 2.279 0.885 -14.481 1.00 95.38 117 PRO A CA 1
ATOM 940 C C . PRO A 1 117 ? 1.284 0.023 -15.269 1.00 95.38 117 PRO A C 1
ATOM 942 O O . PRO A 1 117 ? 0.471 0.549 -16.028 1.00 95.38 117 PRO A O 1
ATOM 945 N N . LYS A 1 118 ? 1.347 -1.299 -15.091 1.00 95.12 118 LYS A N 1
ATOM 946 C CA . LYS A 1 118 ? 0.505 -2.261 -15.814 1.00 95.12 118 LYS A CA 1
ATOM 947 C C . LYS A 1 118 ? -0.408 -3.060 -14.881 1.00 95.12 118 LYS A C 1
ATOM 949 O O . LYS A 1 118 ? -0.011 -3.302 -13.738 1.00 95.12 118 LYS A O 1
ATOM 954 N N . PRO A 1 119 ? -1.578 -3.522 -15.363 1.00 94.81 119 PRO A N 1
ATOM 955 C CA . PRO A 1 119 ? -2.399 -4.491 -14.640 1.00 94.81 119 PRO A CA 1
ATOM 956 C C . PRO A 1 119 ? -1.600 -5.765 -14.361 1.00 94.81 119 PRO A C 1
ATOM 958 O O . PRO A 1 119 ? -0.822 -6.189 -15.217 1.00 94.81 119 PRO A O 1
ATOM 961 N N . LEU A 1 120 ? -1.809 -6.410 -13.207 1.00 89.06 120 LEU A N 1
ATOM 962 C CA . LEU A 1 120 ? -1.115 -7.663 -12.875 1.00 89.06 120 LEU A CA 1
ATOM 963 C C . LEU A 1 120 ? -1.405 -8.770 -13.895 1.00 89.06 120 LEU A C 1
ATOM 965 O O . LEU A 1 120 ? -0.535 -9.586 -14.182 1.00 89.06 120 LEU A O 1
ATOM 969 N N . GLU A 1 121 ? -2.617 -8.785 -14.445 1.00 88.69 121 GLU A N 1
ATOM 970 C CA . GLU A 1 121 ? -3.075 -9.779 -15.423 1.00 88.69 121 GLU A CA 1
ATOM 971 C C . GLU A 1 121 ? -2.335 -9.682 -16.767 1.00 88.69 121 GLU A C 1
ATOM 973 O O . GLU A 1 121 ? -2.235 -10.672 -17.488 1.00 88.69 121 GLU A O 1
ATOM 978 N N . GLU A 1 122 ? -1.761 -8.518 -17.082 1.00 89.81 122 GLU A N 1
ATOM 979 C CA . GLU A 1 122 ? -0.976 -8.286 -18.300 1.00 89.81 122 GLU A CA 1
ATOM 980 C C . GLU A 1 122 ? 0.529 -8.525 -18.105 1.00 89.81 122 GLU A C 1
ATOM 982 O O . GLU A 1 122 ? 1.328 -8.358 -19.036 1.00 89.81 122 GLU A O 1
ATOM 987 N N . LEU A 1 123 ? 0.958 -8.878 -16.891 1.00 87.00 123 LEU A N 1
ATOM 988 C CA . LEU A 1 123 ? 2.363 -9.130 -16.605 1.00 87.00 123 LEU A CA 1
ATOM 989 C C . LEU A 1 123 ? 2.745 -10.529 -17.096 1.00 87.00 123 LEU A C 1
ATOM 991 O O . LEU A 1 123 ? 2.177 -11.541 -16.690 1.00 87.00 123 LEU A O 1
ATOM 995 N N . GLY A 1 124 ? 3.741 -10.586 -17.981 1.00 76.88 124 GLY A N 1
ATOM 996 C CA . GLY A 1 124 ? 4.306 -11.853 -18.438 1.00 76.88 124 GLY A CA 1
ATOM 997 C C . GLY A 1 124 ? 4.962 -12.617 -17.285 1.00 76.88 124 GLY A C 1
ATOM 998 O O . GLY A 1 124 ? 5.649 -12.018 -16.460 1.00 76.88 124 GLY A O 1
ATOM 999 N N . LYS A 1 125 ? 4.782 -13.942 -17.260 1.00 78.81 125 LYS A N 1
ATOM 1000 C CA . LYS A 1 125 ? 5.315 -14.830 -16.209 1.00 78.81 125 LYS A CA 1
ATOM 1001 C C . LYS A 1 125 ? 6.845 -14.917 -16.191 1.00 78.81 125 LYS A C 1
ATOM 1003 O O . LYS A 1 125 ? 7.416 -15.234 -15.155 1.00 78.81 125 LYS A O 1
ATOM 1008 N N . ASP A 1 126 ? 7.487 -14.596 -17.312 1.00 79.62 126 ASP A N 1
ATOM 1009 C CA . ASP A 1 126 ? 8.928 -14.790 -17.515 1.00 79.62 126 ASP A CA 1
ATOM 1010 C C . ASP A 1 126 ? 9.757 -13.519 -17.277 1.00 79.62 126 ASP A C 1
ATOM 1012 O O . ASP A 1 126 ? 10.950 -13.498 -17.562 1.00 79.62 126 ASP A O 1
ATOM 1016 N N . LYS A 1 127 ? 9.139 -12.432 -16.796 1.00 82.00 127 LYS A N 1
ATOM 1017 C CA . LYS A 1 127 ? 9.831 -11.160 -16.545 1.00 82.00 127 LYS A CA 1
ATOM 1018 C C . LYS A 1 127 ? 9.886 -10.855 -15.060 1.00 82.00 127 LYS A C 1
ATOM 1020 O O . LYS A 1 127 ? 8.906 -11.043 -14.342 1.00 82.00 127 LYS A O 1
ATOM 1025 N N . MET A 1 128 ? 11.003 -10.286 -14.614 1.00 89.25 128 MET A N 1
ATOM 1026 C CA . MET A 1 128 ? 11.065 -9.689 -13.285 1.00 89.25 128 MET A CA 1
ATOM 1027 C C . MET A 1 128 ? 10.129 -8.476 -13.226 1.00 89.25 128 MET A C 1
ATOM 1029 O O . MET A 1 128 ? 10.095 -7.650 -14.141 1.00 89.25 128 MET A O 1
ATOM 1033 N N . ILE A 1 129 ? 9.369 -8.360 -12.141 1.00 92.69 129 ILE A N 1
ATOM 1034 C CA . ILE A 1 129 ? 8.408 -7.278 -11.926 1.00 92.69 129 ILE A CA 1
ATOM 1035 C C . ILE A 1 129 ? 8.853 -6.489 -10.701 1.00 92.69 129 ILE A C 1
ATOM 1037 O O . ILE A 1 129 ? 9.035 -7.056 -9.626 1.00 92.69 129 ILE A O 1
ATOM 1041 N N . LEU A 1 130 ? 8.980 -5.174 -10.850 1.00 93.25 130 LEU A N 1
ATOM 1042 C CA . LEU A 1 130 ? 9.096 -4.266 -9.714 1.00 93.25 130 LEU A CA 1
ATOM 1043 C C . LEU A 1 130 ? 7.730 -3.663 -9.407 1.00 93.25 130 LEU A C 1
ATOM 1045 O O . LEU A 1 130 ? 7.010 -3.263 -10.321 1.00 93.25 130 LEU A O 1
ATOM 1049 N N . HIS A 1 131 ? 7.387 -3.566 -8.125 1.00 93.25 131 HIS A N 1
ATOM 1050 C CA . HIS A 1 131 ? 6.179 -2.884 -7.672 1.00 93.25 131 HIS A CA 1
ATOM 1051 C C . HIS A 1 131 ? 6.533 -1.731 -6.735 1.00 93.25 131 HIS A C 1
ATOM 1053 O O . HIS A 1 131 ? 7.427 -1.843 -5.896 1.00 93.25 131 HIS A O 1
ATOM 1059 N N . GLY A 1 132 ? 5.828 -0.611 -6.871 1.00 93.94 132 GLY A N 1
ATOM 1060 C CA . GLY A 1 132 ? 6.059 0.568 -6.041 1.00 93.94 132 GLY A CA 1
ATOM 1061 C C . GLY A 1 132 ? 5.898 1.893 -6.792 1.00 93.94 132 GLY A C 1
ATOM 1062 O O . GLY A 1 132 ? 5.456 1.893 -7.943 1.00 93.94 132 GLY A O 1
ATOM 1063 N N . PRO A 1 133 ? 6.251 3.016 -6.147 1.00 94.12 133 PRO A N 1
ATOM 1064 C CA . PRO A 1 133 ? 6.825 3.083 -4.805 1.00 94.12 133 PRO A CA 1
ATOM 1065 C C . PRO A 1 133 ? 5.751 2.946 -3.716 1.00 94.12 133 PRO A C 1
ATOM 1067 O O . PRO A 1 133 ? 4.605 3.342 -3.905 1.00 94.12 133 PRO A O 1
ATOM 1070 N N . VAL A 1 134 ? 6.138 2.386 -2.569 1.00 94.00 134 VAL A N 1
ATOM 1071 C CA . VAL A 1 134 ? 5.342 2.433 -1.335 1.00 94.00 134 VAL A CA 1
ATOM 1072 C C . VAL A 1 134 ? 5.976 3.485 -0.438 1.00 94.00 134 VAL A C 1
ATOM 1074 O O . VAL A 1 134 ? 7.120 3.329 -0.010 1.00 94.00 134 VAL A O 1
ATOM 1077 N N . ILE A 1 135 ? 5.262 4.580 -0.193 1.00 92.06 135 ILE A N 1
ATOM 1078 C CA . ILE A 1 135 ? 5.804 5.729 0.528 1.00 92.06 135 ILE A CA 1
ATOM 1079 C C . ILE A 1 135 ? 5.558 5.549 2.021 1.00 92.06 135 ILE A C 1
ATOM 1081 O O . ILE A 1 135 ? 4.418 5.546 2.483 1.00 92.06 135 ILE A O 1
ATOM 1085 N N . ARG A 1 136 ? 6.635 5.423 2.795 1.00 90.50 136 ARG A N 1
ATOM 1086 C CA . ARG A 1 136 ? 6.547 5.413 4.254 1.00 90.50 136 ARG A CA 1
ATOM 1087 C C . ARG A 1 136 ? 6.667 6.835 4.786 1.00 90.50 136 ARG A C 1
ATOM 1089 O O . ARG A 1 136 ? 7.648 7.513 4.497 1.00 90.50 136 ARG A O 1
ATOM 1096 N N . SER A 1 137 ? 5.704 7.260 5.592 1.00 83.88 137 SER A N 1
ATOM 1097 C CA . SER A 1 137 ? 5.705 8.575 6.236 1.00 83.88 137 SER A CA 1
ATOM 1098 C C . SER A 1 137 ? 5.497 8.445 7.745 1.00 83.88 137 SER A C 1
ATOM 1100 O O . SER A 1 137 ? 4.874 7.494 8.217 1.00 83.88 137 SER A O 1
ATOM 1102 N N . GLN A 1 138 ? 6.018 9.404 8.518 1.00 78.50 138 GLN A N 1
ATOM 1103 C CA . GLN A 1 138 ? 5.782 9.477 9.967 1.00 78.50 138 GLN A CA 1
ATOM 1104 C C . GLN A 1 138 ? 4.325 9.819 10.293 1.00 78.50 138 GLN A C 1
ATOM 1106 O O . GLN A 1 138 ? 3.794 9.363 11.298 1.00 78.50 138 GLN A O 1
ATOM 1111 N N . LYS A 1 139 ? 3.683 10.610 9.431 1.00 74.12 139 LYS A N 1
ATOM 1112 C CA . LYS A 1 139 ? 2.257 10.928 9.498 1.00 74.12 139 LYS A CA 1
ATOM 1113 C C . LYS A 1 139 ? 1.621 10.607 8.160 1.00 74.12 139 LYS A C 1
ATOM 1115 O O . LYS A 1 139 ? 2.249 10.827 7.122 1.00 74.12 139 LYS A O 1
ATOM 1120 N N . LEU A 1 140 ? 0.388 10.110 8.176 1.00 71.44 140 LEU A N 1
ATOM 1121 C CA . LEU A 1 140 ? -0.383 9.990 6.944 1.00 71.44 140 LEU A CA 1
ATOM 1122 C C . LEU A 1 140 ? -0.392 11.347 6.232 1.00 71.44 140 LEU A C 1
ATOM 1124 O O . LEU A 1 140 ? -0.439 12.380 6.911 1.00 71.44 140 LEU A O 1
ATOM 1128 N N . PRO A 1 141 ? -0.350 11.376 4.892 1.00 66.75 141 PRO A N 1
ATOM 1129 C CA . PRO A 1 141 ? -0.756 12.559 4.154 1.00 66.75 141 PRO A CA 1
ATOM 1130 C C . PRO A 1 141 ? -2.252 12.779 4.425 1.00 66.75 141 PRO A C 1
ATOM 1132 O O . PRO A 1 141 ? -3.118 12.316 3.689 1.00 66.75 141 PRO A O 1
ATOM 1135 N N . LEU A 1 142 ? -2.551 13.399 5.567 1.00 66.38 142 LEU A N 1
ATOM 1136 C CA . LEU A 1 142 ? -3.901 13.683 6.020 1.00 66.38 142 LEU A CA 1
ATOM 1137 C C . LEU A 1 142 ? -4.446 14.783 5.125 1.00 66.38 142 LEU A C 1
ATOM 1139 O O . LEU A 1 142 ? -3.975 15.918 5.135 1.00 66.38 142 LEU A O 1
ATOM 1143 N N . VAL A 1 143 ? -5.413 14.394 4.312 1.00 64.19 143 VAL A N 1
ATOM 1144 C CA . VAL A 1 143 ? -5.958 15.221 3.239 1.00 64.19 143 VAL A CA 1
ATOM 1145 C C . VAL A 1 143 ? -7.267 15.910 3.631 1.00 64.19 143 VAL A C 1
ATOM 1147 O O . VAL A 1 143 ? -7.714 16.814 2.930 1.00 64.19 143 VAL A O 1
ATOM 1150 N N . SER A 1 144 ? -7.867 15.526 4.764 1.00 72.62 144 SER A N 1
ATOM 1151 C CA . SER A 1 144 ? -9.033 16.191 5.355 1.00 72.62 144 SER A CA 1
ATOM 1152 C C . SER A 1 144 ? -9.218 15.821 6.833 1.00 72.62 144 SER A C 1
ATOM 1154 O O . SER A 1 144 ? -8.687 14.813 7.301 1.00 72.62 144 SER A O 1
ATOM 1156 N N . GLU A 1 145 ? -10.034 16.591 7.559 1.00 78.88 145 GLU A N 1
ATOM 1157 C CA . GLU A 1 145 ? -10.482 16.238 8.919 1.00 78.88 145 GLU A CA 1
ATOM 1158 C C . GLU A 1 145 ? -11.268 14.920 8.943 1.00 78.88 145 GLU A C 1
ATOM 1160 O O . GLU A 1 145 ? -11.087 14.103 9.842 1.00 78.88 145 GLU A O 1
ATOM 1165 N N . LYS A 1 146 ? -12.063 14.644 7.900 1.00 81.44 146 LYS A N 1
ATOM 1166 C CA . LYS A 1 146 ? -12.785 13.368 7.766 1.00 81.44 146 LYS A CA 1
ATOM 1167 C C . LYS A 1 146 ? -11.837 12.169 7.753 1.00 81.44 146 LYS A C 1
ATOM 1169 O O . LYS A 1 146 ? -12.178 11.125 8.302 1.00 81.44 146 LYS A O 1
ATOM 1174 N N . GLN A 1 147 ? -10.658 12.321 7.146 1.00 81.06 147 GLN A N 1
ATOM 1175 C CA . GLN A 1 147 ? -9.638 11.273 7.111 1.00 81.06 147 GLN A CA 1
ATOM 1176 C C . GLN A 1 147 ? -9.044 11.022 8.504 1.00 81.06 147 GLN A C 1
ATOM 1178 O O . GLN A 1 147 ? -8.808 9.878 8.877 1.00 81.06 147 GLN A O 1
ATOM 1183 N N . ILE A 1 148 ? -8.852 12.081 9.296 1.00 84.81 148 ILE A N 1
ATOM 1184 C CA . ILE A 1 148 ? -8.393 11.972 10.689 1.00 84.81 148 ILE A CA 1
ATOM 1185 C C . ILE A 1 148 ? -9.425 11.206 11.522 1.00 84.81 148 ILE A C 1
ATOM 1187 O O . ILE A 1 148 ? -9.081 10.257 12.230 1.00 84.81 148 ILE A O 1
ATOM 1191 N N . ASP A 1 149 ? -10.698 11.579 11.397 1.00 88.88 149 ASP A N 1
ATOM 1192 C CA . ASP A 1 149 ? -11.795 10.910 12.094 1.00 88.88 149 ASP A CA 1
ATOM 1193 C C . ASP A 1 149 ? -11.937 9.444 11.677 1.00 88.88 149 ASP A C 1
ATOM 1195 O O . ASP A 1 149 ? -12.257 8.587 12.506 1.00 88.88 149 ASP A O 1
ATOM 1199 N N . LEU A 1 150 ? -11.717 9.142 10.395 1.00 88.62 150 LEU A N 1
ATOM 1200 C CA . LEU A 1 150 ? -11.746 7.776 9.891 1.00 88.62 150 LEU A CA 1
ATOM 1201 C C . LEU A 1 150 ? -10.601 6.942 10.474 1.00 88.62 150 LEU A C 1
ATOM 1203 O O . LEU A 1 150 ? -10.876 5.867 11.009 1.00 88.62 150 LEU A O 1
ATOM 1207 N N . ASP A 1 151 ? -9.363 7.445 10.469 1.00 89.12 151 ASP A N 1
ATOM 1208 C CA . ASP A 1 151 ? -8.214 6.742 11.059 1.00 89.12 151 ASP A CA 1
ATOM 1209 C C . ASP A 1 151 ? -8.457 6.418 12.544 1.00 89.12 151 ASP A C 1
ATOM 1211 O O . ASP A 1 151 ? -8.205 5.295 13.002 1.00 89.12 151 ASP A O 1
ATOM 1215 N N . LEU A 1 152 ? -9.022 7.374 13.293 1.00 91.56 152 LEU A N 1
ATOM 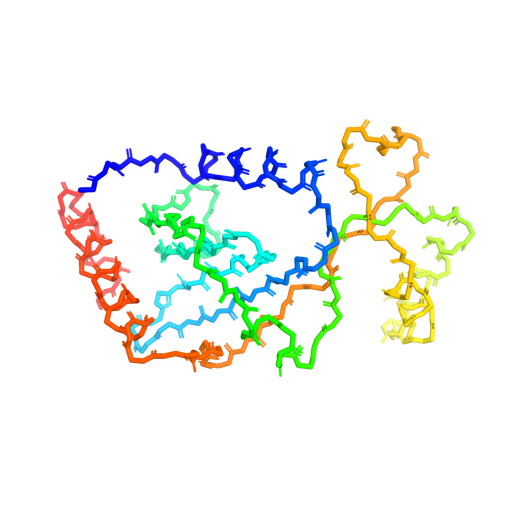1216 C CA . LEU A 1 152 ? -9.400 7.191 14.695 1.00 91.56 152 LEU A CA 1
ATOM 1217 C C . LEU A 1 152 ? -10.480 6.117 14.872 1.00 91.56 152 LEU A C 1
ATOM 1219 O O . LEU A 1 152 ? -10.354 5.258 15.749 1.00 91.56 152 LEU A O 1
ATOM 1223 N N . LYS A 1 153 ? -11.524 6.123 14.036 1.00 93.31 153 LYS A N 1
ATOM 1224 C CA . LYS A 1 153 ? -12.581 5.098 14.065 1.00 93.31 153 LYS A CA 1
ATOM 1225 C C . LYS A 1 153 ? -12.027 3.714 13.739 1.00 93.31 153 LYS A C 1
ATOM 1227 O O . LYS A 1 153 ? -12.325 2.759 14.453 1.00 93.31 153 LYS A O 1
ATOM 1232 N N . LEU A 1 154 ? -11.183 3.596 12.714 1.00 93.44 154 LEU A N 1
ATOM 1233 C CA . LEU A 1 154 ? -10.549 2.328 12.343 1.00 93.44 154 LEU A CA 1
ATOM 1234 C C . LEU A 1 154 ? -9.661 1.789 13.471 1.00 93.44 154 LEU A C 1
ATOM 1236 O O . LEU A 1 154 ? -9.682 0.587 13.737 1.00 93.44 154 LEU A O 1
ATOM 1240 N N . ARG A 1 155 ? -8.939 2.663 14.186 1.00 93.44 155 ARG A N 1
ATOM 1241 C CA . ARG A 1 155 ? -8.179 2.283 15.387 1.00 93.44 155 ARG A CA 1
ATOM 1242 C C . ARG A 1 155 ? -9.090 1.708 16.467 1.00 93.44 155 ARG A C 1
ATOM 1244 O O . ARG A 1 155 ? -8.803 0.634 16.984 1.00 93.44 155 ARG A O 1
ATOM 1251 N N . GLN A 1 156 ? -10.182 2.394 16.798 1.00 94.56 156 GLN A N 1
ATOM 1252 C CA . GLN A 1 156 ? -11.127 1.931 17.820 1.00 94.56 156 GLN A CA 1
ATOM 1253 C C . GLN A 1 156 ? -11.728 0.568 17.457 1.00 94.56 156 GLN A C 1
ATOM 1255 O O . GLN A 1 156 ? -11.815 -0.314 18.311 1.00 94.56 156 GLN A O 1
ATOM 1260 N N . GLU A 1 157 ? -12.100 0.364 16.193 1.00 94.62 157 GLU A N 1
ATOM 1261 C CA . GLU A 1 157 ? -12.615 -0.923 15.722 1.00 94.62 157 GLU A CA 1
ATOM 1262 C C . GLU A 1 157 ? -11.550 -2.024 15.764 1.00 94.62 157 GLU A C 1
ATOM 1264 O O . GLU A 1 157 ? -11.833 -3.132 16.224 1.00 94.62 157 GLU A O 1
ATOM 1269 N N . LEU A 1 158 ? -10.306 -1.725 15.380 1.00 94.62 158 LEU A N 1
ATOM 1270 C CA . LEU A 1 158 ? -9.204 -2.674 15.517 1.00 94.62 158 LEU A CA 1
ATOM 1271 C C . LEU A 1 158 ? -8.996 -3.072 16.984 1.00 94.62 158 LEU A C 1
ATOM 1273 O O . LEU A 1 158 ? -8.910 -4.259 17.291 1.00 94.62 158 LEU A O 1
ATOM 1277 N N . GLN A 1 159 ? -8.973 -2.105 17.902 1.00 94.62 159 GLN A N 1
ATOM 1278 C CA . GLN A 1 159 ? -8.821 -2.373 19.333 1.00 94.62 159 GLN A CA 1
ATOM 1279 C C . GLN A 1 159 ? -9.951 -3.259 19.869 1.00 94.62 159 GLN A C 1
ATOM 1281 O O . GLN A 1 159 ? -9.671 -4.236 20.561 1.00 94.62 159 GLN A O 1
ATOM 1286 N N . LYS A 1 160 ? -11.210 -3.002 19.486 1.00 94.12 160 LYS A N 1
ATOM 1287 C CA . LYS A 1 160 ? -12.346 -3.877 19.830 1.00 94.12 160 LYS A CA 1
ATOM 1288 C C . LYS A 1 160 ? -12.135 -5.305 19.326 1.00 94.12 160 LYS A C 1
ATOM 1290 O O . LYS A 1 160 ? -12.368 -6.251 20.074 1.00 94.12 160 LYS A O 1
ATOM 1295 N N . LEU A 1 161 ? -11.654 -5.486 18.092 1.00 92.75 161 LEU A N 1
ATOM 1296 C CA . LEU A 1 161 ? -11.348 -6.819 17.560 1.00 92.75 161 LEU A CA 1
ATOM 1297 C C . LEU A 1 161 ? -10.233 -7.520 18.342 1.00 92.75 161 LEU A C 1
ATOM 1299 O O . LEU A 1 161 ? -10.346 -8.714 18.621 1.00 92.75 161 LEU A O 1
ATOM 1303 N N . LEU A 1 162 ? -9.176 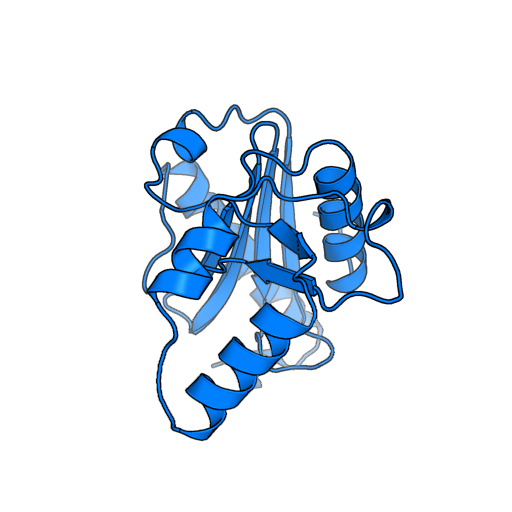-6.797 18.718 1.00 93.75 162 LEU A N 1
ATOM 1304 C CA . LEU A 1 162 ? -8.082 -7.337 19.528 1.00 93.75 162 LEU A CA 1
ATOM 1305 C C . LEU A 1 162 ? -8.554 -7.722 20.939 1.00 93.75 162 LEU A C 1
ATOM 1307 O O . LEU A 1 162 ? -8.158 -8.771 21.452 1.00 93.75 162 LEU A O 1
ATOM 1311 N N . MET A 1 163 ? -9.427 -6.912 21.546 1.00 94.50 163 MET A N 1
ATOM 1312 C CA . MET A 1 163 ? -10.034 -7.189 22.853 1.00 94.50 163 MET A CA 1
ATOM 1313 C C . MET A 1 163 ? -10.934 -8.422 22.797 1.00 94.50 163 MET A C 1
ATOM 1315 O O . MET A 1 163 ? -10.783 -9.320 23.619 1.00 94.50 163 MET A O 1
ATOM 1319 N N . ASN A 1 164 ? -11.799 -8.521 21.785 1.00 93.19 164 ASN A N 1
ATOM 1320 C CA . ASN A 1 164 ? -12.687 -9.671 21.592 1.00 93.19 164 ASN A CA 1
ATOM 1321 C C . ASN A 1 164 ? -11.920 -10.982 21.363 1.00 93.19 164 ASN A C 1
ATOM 1323 O O . ASN A 1 164 ? -12.427 -12.057 21.665 1.00 93.19 164 ASN A O 1
ATOM 1327 N N . ARG A 1 165 ? -10.692 -10.901 20.838 1.00 91.75 165 ARG A N 1
ATOM 1328 C CA . ARG A 1 165 ? -9.787 -12.048 20.679 1.00 91.75 165 ARG A CA 1
ATOM 1329 C C . ARG A 1 165 ? -8.935 -12.342 21.918 1.00 91.75 165 ARG A C 1
ATOM 1331 O O . ARG A 1 165 ? -8.170 -13.298 21.890 1.00 91.75 165 ARG A O 1
ATOM 1338 N N . GLY A 1 166 ? -9.029 -11.535 22.976 1.00 93.19 166 GLY A N 1
ATOM 1339 C CA . GLY A 1 166 ? -8.269 -11.722 24.216 1.00 93.19 166 GLY A CA 1
ATOM 1340 C C . GLY A 1 166 ? -6.768 -11.440 24.097 1.00 93.19 166 GLY A C 1
ATOM 1341 O O . GLY A 1 166 ? -6.005 -11.864 24.956 1.00 93.19 166 GLY A O 1
ATOM 1342 N N . ILE A 1 167 ? -6.331 -10.738 23.046 1.00 92.62 167 ILE A N 1
ATOM 1343 C CA . ILE A 1 167 ? -4.903 -10.498 22.756 1.00 92.62 167 ILE A CA 1
ATOM 1344 C C . ILE A 1 167 ? -4.506 -9.023 22.831 1.00 92.62 167 ILE A C 1
ATOM 1346 O O . ILE A 1 167 ? -3.364 -8.680 22.543 1.00 92.62 167 ILE A O 1
ATOM 1350 N N . TYR A 1 168 ? -5.430 -8.135 23.204 1.00 90.31 168 TYR A N 1
ATOM 1351 C CA . TYR A 1 168 ? -5.175 -6.693 23.245 1.00 90.31 168 TYR A CA 1
ATOM 1352 C C . TYR A 1 168 ? -4.020 -6.294 24.177 1.00 90.31 168 TYR A C 1
ATOM 1354 O O . TYR A 1 168 ? -3.276 -5.373 23.856 1.00 90.31 168 TYR A O 1
ATOM 1362 N N . SER A 1 169 ? -3.809 -7.026 25.275 1.00 90.31 169 SER A N 1
ATOM 1363 C CA . SER A 1 169 ? -2.706 -6.793 26.221 1.00 90.31 169 SER A CA 1
ATOM 1364 C C . SER A 1 169 ? -1.310 -6.954 25.611 1.00 90.31 169 SER A C 1
ATOM 1366 O O . SER A 1 169 ? -0.339 -6.478 26.184 1.00 90.31 169 SER A O 1
ATOM 1368 N N . LEU A 1 170 ? -1.188 -7.596 24.445 1.00 87.12 170 LEU A N 1
ATOM 1369 C CA . LEU A 1 170 ? 0.080 -7.698 23.715 1.00 87.12 170 LEU A CA 1
ATOM 1370 C C . LEU A 1 170 ? 0.468 -6.388 22.999 1.00 87.12 170 LEU A C 1
ATOM 1372 O O . LEU A 1 170 ? 1.537 -6.327 22.396 1.00 87.12 170 LEU A O 1
ATOM 1376 N N . TYR A 1 171 ? -0.407 -5.376 23.018 1.00 82.81 171 TYR A N 1
ATOM 1377 C CA . TYR A 1 171 ? -0.261 -4.106 22.295 1.00 82.81 171 TYR A CA 1
ATOM 1378 C C . TYR A 1 171 ? -0.365 -2.878 23.217 1.00 82.81 171 TYR A C 1
ATOM 1380 O O . TYR A 1 171 ? -0.480 -1.756 22.720 1.00 82.81 171 TYR A O 1
ATOM 1388 N N . THR A 1 172 ? -0.383 -3.086 24.537 1.00 71.75 172 THR A N 1
ATOM 1389 C CA . THR A 1 172 ? -0.453 -2.035 25.569 1.00 71.75 172 THR A CA 1
ATOM 1390 C C . THR A 1 172 ? 0.880 -1.823 26.253 1.00 71.75 172 THR A C 1
ATOM 1392 O O . THR A 1 172 ? 1.528 -2.851 26.548 1.00 71.75 172 THR A O 1
#